Protein AF-A0A8E0RYC7-F1 (afdb_monomer_lite)

Radius of gyration: 22.07 Å; chains: 1; bounding box: 45×70×40 Å

Structure (mmCIF, N/CA/C/O backbone):
data_AF-A0A8E0RYC7-F1
#
_entry.id   AF-A0A8E0RYC7-F1
#
loop_
_atom_site.group_PDB
_atom_site.id
_atom_site.type_symbol
_atom_site.label_atom_id
_atom_site.label_alt_id
_atom_site.label_comp_id
_atom_site.label_asym_id
_atom_site.label_entity_id
_atom_site.label_seq_id
_atom_site.pdbx_PDB_ins_code
_atom_site.Cartn_x
_atom_site.Cartn_y
_atom_site.Cartn_z
_atom_site.occupancy
_atom_site.B_iso_or_equiv
_atom_site.auth_seq_id
_atom_site.auth_comp_id
_atom_site.auth_asym_id
_atom_site.auth_atom_id
_atom_site.pdbx_PDB_model_num
ATOM 1 N N . MET A 1 1 ? 20.438 53.132 -15.151 1.00 51.62 1 MET A N 1
ATOM 2 C CA . MET A 1 1 ? 19.452 52.572 -14.199 1.00 51.62 1 MET A CA 1
ATOM 3 C C . MET A 1 1 ? 18.553 51.609 -14.964 1.00 51.62 1 MET A C 1
ATOM 5 O O . MET A 1 1 ? 17.487 52.001 -15.416 1.00 51.62 1 MET A O 1
ATOM 9 N N . ASP A 1 2 ? 18.977 50.355 -15.123 1.00 56.38 2 ASP A N 1
ATOM 10 C CA . ASP A 1 2 ? 18.205 49.334 -15.852 1.00 56.38 2 ASP A CA 1
ATOM 11 C C . ASP A 1 2 ? 17.264 48.595 -14.888 1.00 56.38 2 ASP A C 1
ATOM 13 O O . ASP A 1 2 ? 17.438 47.413 -14.592 1.00 56.38 2 ASP A O 1
ATOM 17 N N . ARG A 1 3 ? 16.261 49.308 -14.357 1.00 60.62 3 ARG A N 1
ATOM 18 C CA . ARG A 1 3 ? 15.291 48.763 -13.380 1.00 60.62 3 ARG A CA 1
ATOM 19 C C . ARG A 1 3 ? 14.416 47.627 -13.934 1.00 60.62 3 ARG A C 1
ATOM 21 O O . ARG A 1 3 ? 13.801 46.906 -13.160 1.00 60.62 3 ARG A O 1
ATOM 28 N N . TRP A 1 4 ? 14.379 47.438 -15.250 1.00 55.50 4 TRP A N 1
ATOM 29 C CA . TRP A 1 4 ? 13.553 46.429 -15.922 1.00 55.50 4 TRP A CA 1
ATOM 30 C C . TRP A 1 4 ? 14.128 45.000 -15.847 1.00 55.50 4 TRP A C 1
ATOM 32 O O . TRP A 1 4 ? 13.369 44.033 -15.755 1.00 55.50 4 TRP A O 1
ATOM 42 N N . LYS A 1 5 ? 15.462 44.845 -15.792 1.00 52.62 5 LYS A N 1
ATOM 43 C CA . LYS A 1 5 ? 16.124 43.524 -15.704 1.00 52.62 5 LYS A CA 1
ATOM 44 C C . LYS A 1 5 ? 15.768 42.768 -14.411 1.00 52.62 5 LYS A C 1
ATOM 46 O O . LYS A 1 5 ? 15.737 41.542 -14.411 1.00 52.62 5 LYS A O 1
ATOM 51 N N . PHE A 1 6 ? 15.424 43.493 -13.343 1.00 56.38 6 PHE A N 1
ATOM 52 C CA . PHE A 1 6 ? 15.007 42.928 -12.054 1.00 56.38 6 PHE A CA 1
ATOM 53 C C . PHE A 1 6 ? 13.552 42.434 -12.022 1.00 56.38 6 PHE A C 1
ATOM 55 O O . PHE A 1 6 ? 13.202 41.679 -11.122 1.00 56.38 6 PHE A O 1
ATOM 62 N N . VAL A 1 7 ? 12.710 42.825 -12.986 1.00 60.31 7 VAL A N 1
ATOM 63 C CA . VAL A 1 7 ? 11.278 42.464 -13.013 1.00 60.31 7 VAL A CA 1
ATOM 64 C C . VAL A 1 7 ? 10.998 41.338 -14.016 1.00 60.31 7 VAL A C 1
ATOM 66 O O . VAL A 1 7 ? 10.179 40.465 -13.741 1.00 60.31 7 VAL A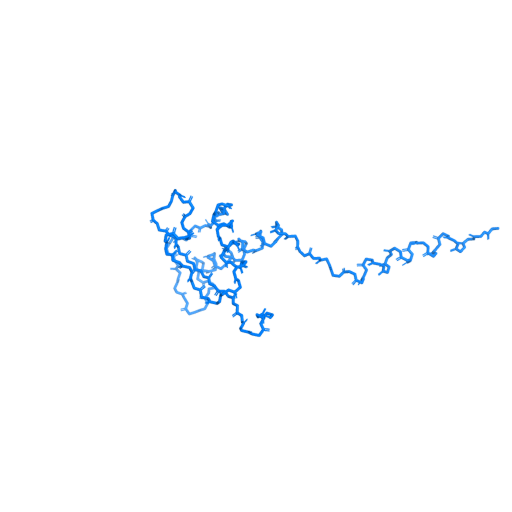 O 1
ATOM 69 N N . LEU A 1 8 ? 11.736 41.282 -15.132 1.00 61.19 8 LEU A N 1
ATOM 70 C CA . LEU A 1 8 ? 11.612 40.206 -16.127 1.00 61.19 8 LEU A CA 1
ATOM 71 C C . LEU A 1 8 ? 11.964 38.816 -15.577 1.00 61.19 8 LEU A C 1
ATOM 73 O O . LEU A 1 8 ? 11.271 37.850 -15.874 1.00 61.19 8 LEU A O 1
ATOM 77 N N . CYS A 1 9 ? 13.032 38.706 -14.784 1.00 61.62 9 CYS A N 1
ATOM 78 C CA . CYS A 1 9 ? 13.531 37.424 -14.277 1.00 61.62 9 CYS A CA 1
ATOM 79 C C . CYS A 1 9 ? 12.553 36.715 -13.309 1.00 61.62 9 CYS A C 1
ATOM 81 O O . CYS A 1 9 ? 12.231 35.548 -13.547 1.00 61.62 9 CYS A O 1
ATOM 83 N N . PRO A 1 10 ? 11.998 37.377 -12.268 1.00 60.19 10 PRO A N 1
ATOM 84 C CA . PRO A 1 10 ? 11.011 36.737 -11.399 1.00 60.19 10 PRO A CA 1
ATOM 85 C C . PRO A 1 10 ? 9.685 36.450 -12.118 1.00 60.19 10 PRO A C 1
ATOM 87 O O . PRO A 1 10 ? 9.067 35.430 -11.830 1.00 60.19 10 PRO A O 1
ATOM 90 N N . LEU A 1 11 ? 9.263 37.276 -13.087 1.00 61.38 11 LEU A N 1
ATOM 91 C CA . LEU A 1 11 ? 8.066 36.997 -13.897 1.00 61.38 11 LEU A CA 1
ATOM 92 C C . LEU A 1 11 ? 8.244 35.757 -14.786 1.00 61.38 11 LEU A C 1
ATOM 94 O O . LEU A 1 11 ? 7.338 34.928 -14.853 1.00 61.38 11 LEU A O 1
ATOM 98 N N . LEU A 1 12 ? 9.416 35.580 -15.405 1.00 60.41 12 LEU A N 1
ATOM 99 C CA . LEU A 1 12 ? 9.730 34.385 -16.198 1.00 60.41 12 LEU A CA 1
ATOM 100 C C . LEU A 1 12 ? 9.770 33.112 -15.327 1.00 60.41 12 LEU A C 1
ATOM 102 O O . LEU A 1 12 ? 9.270 32.066 -15.738 1.00 60.41 12 LEU A O 1
ATOM 106 N N . LEU A 1 13 ? 10.312 33.210 -14.105 1.00 58.97 13 LEU A N 1
ATOM 107 C CA . LEU A 1 13 ? 10.353 32.114 -13.124 1.00 58.97 13 LEU A CA 1
ATOM 108 C C . LEU A 1 13 ? 8.974 31.772 -12.530 1.00 58.97 13 LEU A C 1
ATOM 110 O O . LEU A 1 13 ? 8.737 30.629 -12.144 1.00 58.97 13 LEU A O 1
ATOM 114 N N . MET A 1 14 ? 8.061 32.739 -12.433 1.00 59.56 14 MET A N 1
ATOM 115 C CA . MET A 1 14 ? 6.680 32.513 -11.976 1.00 59.56 14 MET A CA 1
ATOM 116 C C . MET A 1 14 ? 5.814 31.891 -13.087 1.00 59.56 14 MET A C 1
ATOM 118 O O . MET A 1 14 ? 4.972 31.032 -12.814 1.00 59.56 14 MET A O 1
ATOM 122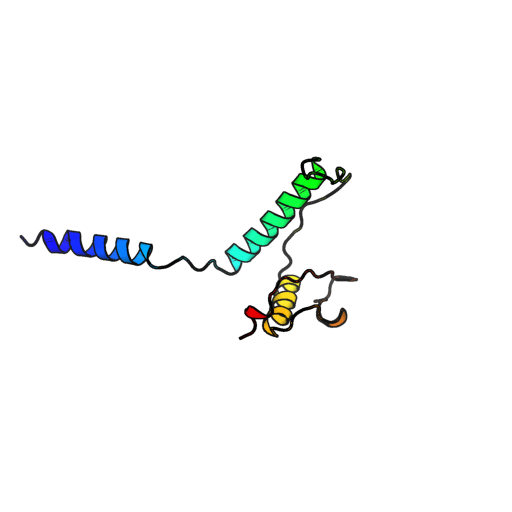 N N . LEU A 1 15 ? 6.061 32.265 -14.348 1.00 58.38 15 LEU A N 1
ATOM 123 C CA . LEU A 1 15 ? 5.401 31.682 -15.520 1.00 58.38 15 LEU A CA 1
ATOM 124 C C . LEU A 1 15 ? 5.827 30.228 -15.767 1.00 58.38 15 LEU A C 1
ATOM 126 O O . LEU A 1 15 ? 4.970 29.398 -16.060 1.00 58.38 15 LEU A O 1
ATOM 130 N N . SER A 1 16 ? 7.107 29.880 -15.583 1.00 57.03 16 SER A N 1
ATOM 131 C CA . SER A 1 16 ? 7.572 28.493 -15.760 1.00 57.03 16 SER A CA 1
ATOM 132 C C . SER A 1 16 ? 6.951 27.522 -14.749 1.00 57.03 16 SER A C 1
ATOM 134 O O . SER A 1 16 ? 6.577 26.408 -15.116 1.00 57.03 16 SER A O 1
ATOM 136 N N . LYS A 1 17 ? 6.751 27.962 -13.499 1.00 55.16 17 LYS A N 1
ATOM 137 C CA . LYS A 1 17 ? 6.064 27.179 -12.456 1.00 55.16 17 LYS A CA 1
ATOM 138 C C . LYS A 1 17 ? 4.571 26.974 -12.727 1.00 55.16 17 LYS A C 1
ATOM 140 O O . LYS A 1 17 ? 4.002 26.016 -12.226 1.00 55.16 17 LYS A O 1
ATOM 145 N N . SER A 1 18 ? 3.945 27.852 -13.512 1.00 54.41 18 SER A N 1
ATOM 146 C CA . SER A 1 18 ? 2.512 27.769 -13.833 1.00 54.41 18 SER A CA 1
ATOM 147 C C . SER A 1 18 ? 2.205 26.830 -15.011 1.00 54.41 18 SER A C 1
ATOM 149 O O . SER A 1 18 ? 1.050 26.463 -15.204 1.00 54.41 18 SER A O 1
ATOM 151 N N . ILE A 1 19 ? 3.215 26.444 -15.805 1.00 57.44 19 ILE A N 1
ATOM 152 C CA . ILE A 1 19 ? 3.042 25.626 -17.022 1.00 57.44 19 ILE A CA 1
ATOM 153 C C . ILE A 1 19 ? 3.363 24.141 -16.771 1.00 57.44 19 ILE A C 1
ATOM 155 O O . ILE A 1 19 ? 2.796 23.270 -17.430 1.00 57.44 19 ILE A O 1
ATOM 159 N N . ALA A 1 20 ? 4.214 23.815 -15.796 1.00 60.22 20 ALA A N 1
ATOM 160 C CA . ALA A 1 20 ? 4.461 22.429 -15.413 1.00 60.22 20 ALA A CA 1
ATOM 161 C C . ALA A 1 20 ? 3.391 21.965 -14.412 1.00 60.22 20 ALA A C 1
ATOM 163 O O . ALA A 1 20 ? 3.408 22.366 -13.251 1.00 60.22 20 ALA A O 1
ATOM 164 N N . ARG A 1 21 ? 2.466 21.091 -14.837 1.00 60.03 21 ARG A N 1
ATOM 165 C CA . ARG A 1 21 ? 1.771 20.221 -13.875 1.00 60.03 21 ARG A CA 1
ATOM 166 C C . ARG A 1 21 ? 2.855 19.467 -13.106 1.00 60.03 21 ARG A C 1
ATOM 168 O O . ARG A 1 21 ? 3.663 18.783 -13.728 1.00 60.03 21 ARG A O 1
ATOM 175 N N . GLU A 1 22 ? 2.894 19.621 -11.788 1.00 66.88 22 GLU A N 1
ATOM 176 C CA . GLU A 1 22 ? 3.768 18.821 -10.936 1.00 66.88 22 GLU A CA 1
ATOM 177 C C . GLU A 1 22 ? 3.388 17.349 -11.143 1.00 66.88 22 GLU A C 1
ATOM 179 O O . GLU A 1 22 ? 2.241 16.956 -10.923 1.00 66.88 22 GLU A O 1
ATOM 184 N N . VAL A 1 23 ? 4.315 16.557 -11.682 1.00 71.62 23 VAL A N 1
ATOM 185 C CA . VAL A 1 23 ? 4.135 15.108 -11.772 1.00 71.62 23 VAL A CA 1
ATOM 186 C C . VAL A 1 23 ? 4.211 14.595 -10.341 1.00 71.62 23 VAL A C 1
ATOM 188 O O . VAL A 1 23 ? 5.254 14.745 -9.707 1.00 71.62 23 VAL A O 1
ATOM 191 N N . GLU A 1 24 ? 3.110 14.038 -9.827 1.00 83.31 24 GLU A N 1
ATOM 192 C CA . GLU A 1 24 ? 3.110 13.415 -8.500 1.00 83.31 24 GLU A CA 1
ATOM 193 C C . GLU A 1 24 ? 4.225 12.357 -8.448 1.00 83.31 24 GLU A C 1
ATOM 195 O O . GLU A 1 24 ? 4.354 11.518 -9.346 1.00 83.31 24 GLU A O 1
ATOM 200 N N . THR A 1 25 ? 5.058 12.405 -7.410 1.00 90.81 25 THR A N 1
ATOM 201 C CA . THR A 1 25 ? 6.113 11.414 -7.202 1.00 90.81 25 THR A CA 1
ATOM 202 C C . THR A 1 25 ? 5.503 10.057 -6.849 1.00 90.81 25 THR A C 1
ATOM 204 O O . THR A 1 25 ? 4.375 9.959 -6.362 1.00 90.81 25 THR A O 1
ATOM 207 N N . LEU A 1 26 ? 6.270 8.979 -7.038 1.00 88.69 26 LEU A N 1
ATOM 208 C CA . LEU A 1 26 ? 5.841 7.638 -6.628 1.00 88.69 26 LEU A CA 1
ATOM 209 C C . LEU A 1 26 ? 5.499 7.578 -5.129 1.00 88.69 26 LEU A C 1
ATOM 211 O O . LEU A 1 26 ? 4.549 6.910 -4.732 1.00 88.69 26 LEU A O 1
ATOM 215 N N . GLU A 1 27 ? 6.254 8.292 -4.295 1.00 91.31 27 GLU A N 1
ATOM 216 C CA . GLU A 1 27 ? 5.995 8.394 -2.858 1.00 91.31 27 GLU A CA 1
ATOM 217 C C . GLU A 1 27 ? 4.652 9.074 -2.577 1.00 91.31 27 GLU A C 1
ATOM 219 O O . GLU A 1 27 ? 3.818 8.500 -1.877 1.00 91.31 27 GLU A O 1
ATOM 224 N N . GLN A 1 28 ? 4.394 10.223 -3.210 1.00 93.38 28 GLN A N 1
ATOM 225 C CA . GLN A 1 28 ? 3.117 10.932 -3.090 1.00 93.38 28 GLN A CA 1
ATOM 226 C C . GLN A 1 28 ? 1.941 10.051 -3.532 1.00 93.38 28 GLN A C 1
ATOM 228 O O . GLN A 1 28 ? 0.902 10.018 -2.866 1.00 93.38 28 GLN A O 1
ATOM 233 N N . LEU A 1 29 ? 2.105 9.287 -4.617 1.00 92.19 29 LEU A N 1
ATOM 234 C CA . LEU A 1 29 ? 1.084 8.349 -5.076 1.00 92.19 29 LEU A CA 1
ATOM 235 C C . LEU A 1 29 ? 0.838 7.228 -4.053 1.00 92.19 29 LEU A C 1
ATOM 237 O O . LEU A 1 29 ? -0.315 6.938 -3.729 1.00 92.19 29 LEU A O 1
ATOM 241 N N . ASN A 1 30 ? 1.894 6.628 -3.500 1.00 93.12 30 ASN A N 1
ATOM 242 C CA . ASN A 1 30 ? 1.780 5.572 -2.490 1.00 93.12 30 ASN A CA 1
ATOM 243 C C . ASN A 1 30 ? 1.062 6.060 -1.222 1.00 93.12 30 ASN A C 1
ATOM 245 O O . ASN A 1 30 ? 0.159 5.382 -0.718 1.00 93.12 30 ASN A O 1
ATOM 249 N N . GLU A 1 31 ? 1.412 7.251 -0.733 1.00 95.56 31 GLU A N 1
ATOM 250 C CA . GLU A 1 31 ? 0.756 7.876 0.419 1.00 95.56 31 GLU A CA 1
ATOM 251 C C . GLU A 1 31 ? -0.729 8.134 0.156 1.00 95.56 31 GLU A C 1
ATOM 253 O O . GLU A 1 31 ? -1.583 7.823 0.993 1.00 95.56 31 GLU A O 1
ATOM 258 N N . LYS A 1 32 ? -1.055 8.657 -1.029 1.00 96.19 32 LYS A N 1
ATOM 259 C CA . LYS A 1 32 ? -2.428 8.945 -1.452 1.00 96.19 32 LYS A CA 1
ATOM 260 C C . LYS A 1 32 ? -3.270 7.675 -1.534 1.00 96.19 32 LYS A C 1
ATOM 262 O O . LYS A 1 32 ? -4.378 7.643 -0.996 1.00 96.19 32 LYS A O 1
ATOM 267 N N . MET A 1 33 ? -2.724 6.607 -2.118 1.00 96.00 33 MET A N 1
ATOM 268 C CA . MET A 1 33 ? -3.398 5.311 -2.199 1.00 96.00 33 MET A CA 1
ATOM 269 C C . MET A 1 33 ? -3.659 4.722 -0.812 1.00 96.00 33 MET A C 1
ATOM 271 O O . MET A 1 33 ? -4.784 4.292 -0.538 1.00 96.00 33 MET A O 1
ATOM 275 N N . LEU A 1 34 ? -2.672 4.741 0.089 1.00 98.00 34 LEU A N 1
ATOM 276 C CA . LEU A 1 34 ? -2.855 4.263 1.463 1.00 98.00 34 LEU A CA 1
ATOM 277 C C . LEU A 1 34 ? -3.906 5.094 2.214 1.00 98.00 34 LEU A C 1
ATOM 279 O O . LEU A 1 34 ? -4.790 4.541 2.879 1.00 98.00 34 LEU A O 1
ATOM 283 N N . LYS A 1 35 ? -3.833 6.423 2.082 1.00 98.25 35 LYS A N 1
ATOM 284 C CA . LYS A 1 35 ? -4.764 7.367 2.704 1.00 98.25 35 LYS A CA 1
ATOM 285 C C . LYS A 1 35 ? -6.201 7.094 2.270 1.00 98.25 35 LYS A C 1
ATOM 287 O O . LYS A 1 35 ? -7.058 6.906 3.131 1.00 98.25 35 LYS A O 1
ATOM 292 N N . TRP A 1 36 ? -6.465 7.005 0.969 1.00 98.31 36 TRP A N 1
ATOM 293 C CA . TRP A 1 36 ? -7.816 6.768 0.453 1.00 98.31 36 TRP A CA 1
ATOM 294 C C . TRP A 1 36 ? -8.409 5.435 0.911 1.00 98.31 36 TRP A C 1
ATOM 296 O O . TRP A 1 36 ? -9.577 5.388 1.310 1.00 98.31 36 TRP A O 1
ATOM 306 N N . HIS A 1 37 ? -7.611 4.362 0.934 1.00 98.31 37 HIS A N 1
ATOM 307 C CA . HIS A 1 37 ? -8.065 3.078 1.473 1.00 98.31 37 HIS A CA 1
ATOM 308 C C . HIS A 1 37 ? -8.465 3.201 2.947 1.00 98.31 37 HIS A C 1
ATOM 310 O O . HIS A 1 37 ? -9.536 2.736 3.343 1.00 98.31 37 HIS A O 1
ATOM 316 N N . ASN A 1 38 ? -7.640 3.855 3.763 1.00 98.69 38 ASN A N 1
ATOM 317 C CA . ASN A 1 38 ? -7.898 4.004 5.195 1.00 98.69 38 ASN A CA 1
ATOM 318 C C . ASN A 1 38 ? -9.066 4.954 5.501 1.00 98.69 38 ASN A C 1
ATOM 320 O O . ASN A 1 38 ? -9.838 4.704 6.433 1.00 98.69 38 ASN A O 1
ATOM 324 N N . GLU A 1 39 ? -9.267 5.991 4.689 1.00 98.50 39 GLU A N 1
ATOM 325 C CA . GLU A 1 39 ? -10.444 6.860 4.767 1.00 98.50 39 GLU A CA 1
ATOM 326 C C . GLU A 1 39 ? -11.734 6.083 4.481 1.00 98.50 39 GLU A C 1
ATOM 328 O O . GLU A 1 39 ? -12.697 6.189 5.248 1.00 98.50 39 GLU A O 1
ATOM 333 N N . LEU A 1 40 ? -11.758 5.253 3.433 1.00 98.19 40 LEU A N 1
ATOM 334 C CA . LEU A 1 40 ? -12.908 4.398 3.125 1.00 98.19 40 LEU A CA 1
ATOM 335 C C . LEU A 1 40 ? -13.159 3.355 4.219 1.00 98.19 40 LEU A C 1
ATOM 337 O O . LEU A 1 40 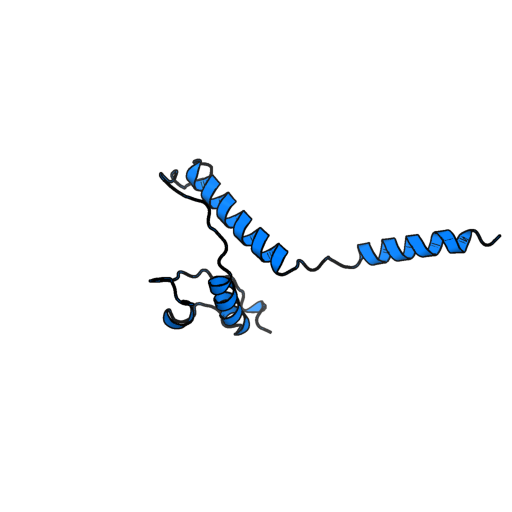? -14.294 3.222 4.680 1.00 98.19 40 LEU A O 1
ATOM 341 N N . ARG A 1 41 ? -12.115 2.676 4.711 1.00 98.50 41 ARG A N 1
ATOM 342 C CA . ARG A 1 41 ? -12.220 1.732 5.842 1.00 98.50 41 ARG A CA 1
ATOM 343 C C . ARG A 1 41 ? -12.794 2.399 7.090 1.00 98.50 41 ARG A C 1
ATOM 345 O O . ARG A 1 41 ? -13.670 1.837 7.746 1.00 98.50 41 ARG A O 1
ATOM 352 N N . THR A 1 42 ? -12.369 3.630 7.373 1.00 98.44 42 THR A N 1
ATOM 353 C CA . THR A 1 42 ? -12.903 4.439 8.477 1.00 98.44 42 THR A CA 1
ATOM 354 C C . THR A 1 42 ? -14.367 4.817 8.252 1.00 98.44 42 THR A C 1
ATOM 356 O O . THR A 1 42 ? -15.148 4.815 9.206 1.00 98.44 42 THR A O 1
ATOM 359 N N . LYS A 1 43 ? -14.771 5.135 7.013 1.00 98.38 43 LYS A N 1
ATOM 360 C CA . LYS A 1 43 ? -16.182 5.403 6.690 1.00 98.38 43 LYS A CA 1
ATOM 361 C C . LYS A 1 43 ? -17.046 4.170 6.939 1.00 98.38 43 LYS A C 1
ATOM 363 O O . LYS A 1 43 ? -18.071 4.307 7.600 1.00 98.38 43 LYS A O 1
ATOM 368 N N . VAL A 1 44 ? -16.608 2.991 6.496 1.00 98.25 44 VAL A N 1
ATOM 369 C CA . VAL A 1 44 ? -17.298 1.718 6.769 1.00 98.25 44 VAL A CA 1
ATOM 370 C C . VAL A 1 44 ? -17.427 1.494 8.275 1.00 98.25 44 VAL A C 1
ATOM 372 O O . VAL A 1 44 ? -18.531 1.318 8.773 1.00 98.25 44 VAL A O 1
ATOM 375 N N . LEU A 1 45 ? -16.327 1.588 9.028 1.00 98.38 45 LEU A N 1
ATOM 376 C CA . LEU A 1 45 ? -16.326 1.413 10.487 1.00 98.38 45 LEU A CA 1
ATOM 377 C C . LEU A 1 45 ? -17.317 2.346 11.206 1.00 98.38 45 LEU A C 1
ATOM 379 O O . LEU A 1 45 ? -17.962 1.947 12.168 1.00 98.38 45 LEU A O 1
ATOM 383 N N . LYS A 1 46 ? -17.447 3.593 10.738 1.00 98.00 46 LYS A N 1
ATOM 384 C CA . LYS A 1 46 ? -18.282 4.633 11.362 1.00 98.00 46 LYS A CA 1
ATOM 385 C C . LYS A 1 46 ? -19.715 4.697 10.819 1.00 98.00 46 LYS A C 1
ATOM 387 O O . LYS A 1 46 ? -20.394 5.682 11.098 1.00 98.00 46 LYS A O 1
ATOM 392 N N . CYS A 1 47 ? -20.163 3.711 10.037 1.00 97.62 47 CYS A N 1
ATOM 393 C CA . CYS A 1 47 ? -21.475 3.735 9.372 1.00 97.62 47 CYS A CA 1
ATOM 394 C C . CYS A 1 47 ? -21.682 4.978 8.474 1.00 97.62 47 CYS A C 1
ATOM 396 O O . CYS A 1 47 ? -22.777 5.525 8.382 1.00 97.62 47 CYS A O 1
ATOM 398 N N . LYS A 1 48 ? -20.611 5.470 7.839 1.00 98.00 48 LYS A N 1
ATOM 399 C CA . LYS A 1 48 ? -20.623 6.652 6.953 1.00 98.00 48 LYS A CA 1
ATOM 400 C C . LYS A 1 48 ? -20.522 6.296 5.469 1.00 98.00 48 LYS A C 1
ATOM 402 O O . LYS A 1 48 ? -20.281 7.182 4.651 1.00 98.00 48 LYS A O 1
ATOM 407 N N . LEU A 1 49 ? -20.628 5.014 5.130 1.00 96.75 49 LEU A N 1
ATOM 408 C CA . LEU A 1 49 ? -20.723 4.550 3.753 1.00 96.75 49 LEU A CA 1
ATOM 409 C C . LEU A 1 49 ? -22.158 4.085 3.505 1.00 96.75 49 LEU A C 1
ATOM 411 O O . LEU A 1 49 ? -22.620 3.140 4.137 1.00 96.75 49 LEU A O 1
ATOM 415 N N . GLU A 1 50 ? -22.863 4.787 2.623 1.00 96.56 50 GLU A N 1
ATOM 416 C CA . GLU A 1 50 ? -24.259 4.501 2.300 1.00 96.56 50 GLU A CA 1
ATOM 417 C C . GLU A 1 50 ? -24.422 3.073 1.753 1.00 96.56 50 GLU A C 1
ATOM 419 O O . GLU A 1 50 ? -23.586 2.586 0.992 1.00 96.56 50 GLU A O 1
ATOM 424 N N . GLY A 1 51 ? -25.476 2.377 2.188 1.00 96.06 51 GLY A N 1
ATOM 425 C CA . GLY A 1 51 ? -25.757 0.997 1.780 1.00 96.06 51 GLY A CA 1
ATOM 426 C C . GLY A 1 51 ? -24.847 -0.075 2.393 1.00 96.06 51 GLY A C 1
ATOM 427 O O . GLY A 1 51 ? -24.998 -1.246 2.054 1.00 96.06 51 GLY A O 1
ATOM 428 N N . GLN A 1 52 ? -23.923 0.281 3.293 1.00 96.50 52 GLN A N 1
ATOM 429 C CA . GLN A 1 52 ? -23.015 -0.668 3.945 1.00 96.50 52 GLN A CA 1
ATOM 430 C C . GLN A 1 52 ? -23.192 -0.646 5.471 1.00 96.50 52 GLN A C 1
ATOM 432 O O . GLN A 1 52 ? -23.186 0.432 6.072 1.00 96.50 52 GLN A O 1
ATOM 437 N N . PRO A 1 53 ? -23.332 -1.811 6.131 1.00 96.88 53 PRO A N 1
ATOM 438 C CA . PRO A 1 53 ? -23.410 -1.865 7.584 1.00 96.88 53 PRO A CA 1
ATOM 439 C C . PRO A 1 53 ? -22.065 -1.472 8.218 1.00 96.88 53 PRO A C 1
ATOM 441 O O . PRO A 1 53 ? -21.008 -1.659 7.605 1.00 96.88 53 PRO A O 1
ATOM 444 N N . PRO A 1 54 ? -22.065 -0.972 9.467 1.00 97.69 54 PRO A N 1
ATOM 445 C CA . PRO A 1 54 ? -20.824 -0.692 10.163 1.00 97.69 54 PRO A CA 1
ATOM 44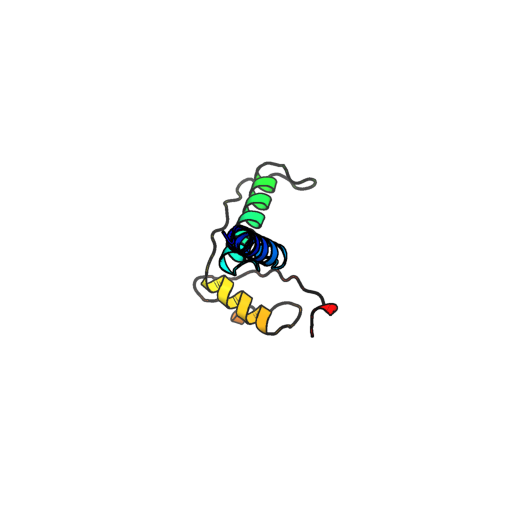6 C C . PRO A 1 54 ? -20.037 -1.974 10.421 1.00 97.69 54 PRO A C 1
ATOM 448 O O . PRO A 1 54 ? -20.564 -2.959 10.941 1.00 97.69 54 PRO A O 1
ATOM 451 N N . ALA A 1 55 ? -18.745 -1.949 10.108 1.00 97.81 55 ALA A N 1
ATOM 452 C CA . ALA A 1 55 ? -17.852 -3.026 10.509 1.00 97.81 55 ALA A CA 1
ATOM 453 C C . ALA A 1 55 ? -17.674 -3.028 12.035 1.00 97.81 55 ALA A C 1
ATOM 455 O O . ALA A 1 55 ? -17.531 -1.976 12.649 1.00 97.81 55 ALA A O 1
ATOM 456 N N . LYS A 1 56 ? -17.604 -4.213 12.652 1.00 97.75 56 LYS A N 1
ATOM 457 C CA . LYS A 1 56 ? -17.277 -4.332 14.084 1.00 97.75 56 LYS A CA 1
ATOM 458 C C . LYS A 1 56 ? -15.816 -3.965 14.366 1.00 97.75 56 LYS A C 1
ATOM 460 O O . LYS A 1 56 ? -15.515 -3.339 15.375 1.00 97.75 56 LYS A O 1
ATOM 465 N N . VAL A 1 57 ? -14.912 -4.384 13.480 1.00 98.06 57 VAL A N 1
ATOM 466 C CA . VAL A 1 57 ? -13.466 -4.147 13.562 1.00 98.06 57 VAL A CA 1
ATOM 467 C C . VAL A 1 57 ? -12.940 -3.919 12.149 1.00 98.06 57 VAL A C 1
ATOM 469 O O . VAL A 1 57 ? -13.178 -4.737 11.264 1.00 98.06 57 VAL A O 1
ATOM 472 N N . MET A 1 58 ? -12.240 -2.805 11.930 1.00 98.00 58 MET A N 1
ATOM 473 C CA . MET A 1 58 ? -11.662 -2.459 10.628 1.00 98.00 58 MET A CA 1
ATOM 474 C C . MET A 1 58 ? -10.413 -1.580 10.820 1.00 98.00 58 MET A C 1
ATOM 476 O O . MET A 1 58 ? -10.503 -0.358 10.711 1.00 98.00 58 MET A O 1
ATOM 480 N N . PRO A 1 59 ? -9.248 -2.165 11.161 1.00 98.06 59 PRO A N 1
ATOM 481 C CA . PRO A 1 59 ? -8.028 -1.397 11.408 1.00 98.06 59 PRO A CA 1
ATOM 482 C C . PRO A 1 59 ? -7.515 -0.738 10.126 1.00 98.06 59 PRO A C 1
ATOM 484 O O . PRO A 1 59 ? -7.804 -1.208 9.025 1.00 98.06 59 PRO A O 1
ATOM 487 N N . ASN A 1 60 ? -6.722 0.322 10.254 1.00 98.44 60 ASN A N 1
ATOM 488 C CA . ASN A 1 60 ? -6.036 0.907 9.105 1.00 98.44 60 ASN A CA 1
ATOM 489 C C . ASN A 1 60 ? -5.026 -0.084 8.513 1.00 98.44 60 ASN A C 1
ATOM 491 O O . ASN A 1 60 ? -4.390 -0.851 9.233 1.00 98.44 60 ASN A O 1
ATOM 495 N N . LEU A 1 61 ? -4.890 -0.047 7.194 1.00 98.25 61 LEU A N 1
ATOM 496 C CA . LEU A 1 61 ? -3.822 -0.706 6.464 1.00 98.25 61 LEU A CA 1
ATOM 497 C C . LEU A 1 61 ? -2.503 0.031 6.693 1.00 98.25 61 LEU A C 1
ATOM 499 O O . LEU A 1 61 ? -2.477 1.250 6.892 1.00 98.25 61 LEU A O 1
ATOM 503 N N . THR A 1 62 ? -1.419 -0.723 6.579 1.00 97.44 62 THR A N 1
ATOM 504 C CA . THR A 1 62 ? -0.045 -0.234 6.495 1.00 97.44 62 THR A CA 1
ATOM 505 C C . THR A 1 62 ? 0.498 -0.518 5.102 1.00 97.44 62 THR A C 1
ATOM 507 O O . THR A 1 62 ? 0.140 -1.520 4.485 1.00 97.44 62 THR A O 1
ATOM 510 N N . TYR A 1 63 ? 1.362 0.359 4.603 1.00 97.19 63 TYR A N 1
ATOM 511 C CA . TYR A 1 63 ? 2.037 0.138 3.329 1.00 97.19 63 TYR A CA 1
ATOM 512 C C . TYR A 1 63 ? 3.099 -0.962 3.458 1.00 97.19 63 TYR A C 1
ATOM 514 O O . TYR A 1 63 ? 3.870 -0.962 4.417 1.00 97.19 63 TYR A O 1
ATOM 522 N N . ASP A 1 64 ? 3.159 -1.867 2.479 1.00 97.00 64 ASP A N 1
ATOM 523 C CA . ASP A 1 64 ? 4.217 -2.872 2.351 1.00 97.00 64 ASP A CA 1
ATOM 524 C C . ASP A 1 64 ? 4.991 -2.634 1.037 1.00 97.00 64 ASP A C 1
ATOM 526 O O . ASP A 1 64 ? 4.419 -2.762 -0.054 1.00 97.00 64 ASP A O 1
ATOM 530 N N . PRO A 1 65 ? 6.297 -2.313 1.101 1.00 95.69 65 PRO A N 1
ATOM 531 C CA . PRO A 1 65 ? 7.092 -2.024 -0.089 1.00 95.69 65 PRO A CA 1
ATOM 532 C C . PRO A 1 65 ? 7.339 -3.253 -0.978 1.00 95.69 65 PRO A C 1
ATOM 534 O O . PRO A 1 65 ? 7.609 -3.095 -2.168 1.00 95.69 65 PRO A O 1
ATOM 537 N N . ASN A 1 66 ? 7.280 -4.473 -0.445 1.00 96.50 66 ASN A N 1
ATOM 538 C CA . ASN A 1 66 ? 7.432 -5.709 -1.213 1.00 96.50 66 ASN A CA 1
ATOM 539 C C . ASN A 1 66 ? 6.168 -6.012 -2.027 1.00 96.50 66 ASN A C 1
ATOM 541 O O . ASN A 1 66 ? 6.277 -6.384 -3.201 1.00 96.50 66 ASN A O 1
ATOM 545 N N . LEU A 1 67 ? 4.983 -5.798 -1.439 1.00 97.12 67 LEU A N 1
ATOM 546 C CA . LEU A 1 67 ? 3.713 -5.888 -2.170 1.00 97.12 67 LEU A CA 1
ATOM 547 C C . LEU A 1 67 ? 3.663 -4.848 -3.293 1.00 97.12 67 LEU A C 1
ATOM 549 O O . LEU A 1 67 ? 3.363 -5.197 -4.433 1.00 97.12 67 LEU A O 1
ATOM 553 N N . ALA A 1 68 ? 4.053 -3.602 -3.011 1.00 96.00 68 ALA A N 1
ATOM 554 C CA . ALA A 1 68 ? 4.075 -2.540 -4.016 1.00 96.00 68 ALA A CA 1
ATOM 555 C C . ALA A 1 68 ? 5.038 -2.829 -5.177 1.00 96.00 68 ALA A C 1
ATOM 557 O O . ALA A 1 68 ? 4.665 -2.675 -6.338 1.00 96.00 68 ALA A O 1
ATOM 558 N N . ARG A 1 69 ? 6.255 -3.324 -4.897 1.00 95.62 69 ARG A N 1
ATOM 559 C CA . ARG A 1 69 ? 7.192 -3.729 -5.964 1.00 95.62 69 ARG A CA 1
ATOM 560 C C . ARG A 1 69 ? 6.640 -4.862 -6.824 1.00 95.62 69 ARG A C 1
ATOM 562 O O . ARG A 1 69 ? 6.889 -4.884 -8.025 1.00 95.62 69 ARG A O 1
ATOM 569 N N . THR A 1 70 ? 5.919 -5.806 -6.227 1.00 96.44 70 THR A N 1
ATOM 570 C CA . THR A 1 70 ? 5.314 -6.924 -6.965 1.00 96.44 70 THR A CA 1
ATOM 571 C C . THR A 1 70 ? 4.149 -6.444 -7.832 1.00 96.44 70 THR A C 1
ATOM 573 O O . THR A 1 70 ? 4.083 -6.792 -9.007 1.00 96.44 70 THR A O 1
ATOM 576 N N . ALA A 1 71 ? 3.304 -5.557 -7.300 1.00 95.75 71 ALA A N 1
ATOM 577 C CA . ALA A 1 71 ? 2.229 -4.918 -8.055 1.00 95.75 71 ALA A CA 1
ATOM 578 C C . ALA A 1 71 ? 2.758 -4.075 -9.228 1.00 95.75 71 ALA A C 1
ATOM 580 O O . ALA A 1 71 ? 2.220 -4.174 -10.328 1.00 95.75 71 ALA A O 1
ATOM 581 N N . GLN A 1 72 ? 3.840 -3.309 -9.033 1.00 94.94 72 GLN A N 1
ATOM 582 C CA . GLN A 1 72 ? 4.465 -2.537 -10.112 1.00 94.94 72 GLN A CA 1
ATOM 583 C C . GLN A 1 72 ? 4.981 -3.455 -11.226 1.00 94.94 72 GLN A C 1
ATOM 585 O O . GLN A 1 72 ? 4.667 -3.230 -12.387 1.00 94.94 72 GLN A O 1
ATOM 590 N N . LYS A 1 73 ? 5.672 -4.552 -10.879 1.00 95.62 73 LYS A N 1
ATOM 591 C CA . LYS A 1 73 ? 6.126 -5.548 -11.868 1.00 95.62 73 LYS A CA 1
ATOM 592 C C . LYS A 1 73 ? 4.981 -6.146 -12.688 1.00 95.62 73 LYS A C 1
ATOM 594 O O . LYS A 1 73 ? 5.203 -6.529 -13.833 1.00 95.62 73 LYS A O 1
ATOM 599 N N . TRP A 1 74 ? 3.790 -6.290 -12.104 1.00 95.50 74 TRP A N 1
ATOM 600 C CA . TRP A 1 74 ? 2.606 -6.727 -12.843 1.00 95.50 74 TRP A CA 1
ATOM 601 C C . TRP A 1 74 ? 2.076 -5.622 -13.758 1.00 95.50 74 TRP A C 1
ATOM 603 O O . TRP A 1 74 ? 1.867 -5.869 -14.945 1.00 95.50 74 TRP A O 1
ATOM 613 N N . ALA A 1 75 ? 1.928 -4.403 -13.234 1.00 92.88 75 ALA A N 1
ATOM 614 C CA . ALA A 1 75 ? 1.472 -3.247 -14.001 1.00 92.88 75 ALA A CA 1
ATOM 615 C C . ALA A 1 75 ? 2.373 -2.960 -15.218 1.00 92.88 75 ALA A C 1
ATOM 617 O O . ALA A 1 75 ? 1.860 -2.690 -16.302 1.00 92.88 75 ALA A O 1
ATOM 618 N N . ASP A 1 76 ? 3.692 -3.124 -15.073 1.00 93.06 76 ASP A N 1
ATOM 619 C CA . ASP A 1 76 ? 4.688 -2.926 -16.137 1.00 93.06 76 ASP A CA 1
ATOM 620 C C . ASP A 1 76 ? 4.525 -3.894 -17.322 1.00 93.06 76 ASP A C 1
ATOM 622 O O . ASP A 1 76 ? 5.048 -3.639 -18.406 1.00 93.06 76 ASP A O 1
ATOM 626 N N . LYS A 1 77 ? 3.800 -5.011 -17.153 1.00 91.94 77 LYS A N 1
ATOM 627 C CA . LYS A 1 77 ? 3.489 -5.921 -18.269 1.00 91.94 77 LYS A CA 1
ATOM 628 C C . LYS A 1 77 ? 2.414 -5.357 -19.200 1.00 91.94 77 LYS A C 1
ATOM 630 O O . LYS A 1 77 ? 2.224 -5.908 -20.280 1.00 91.94 77 LYS A O 1
ATOM 635 N N . CYS A 1 78 ? 1.692 -4.314 -18.781 1.00 90.31 78 CYS A N 1
ATOM 636 C CA . CYS A 1 78 ? 0.597 -3.691 -19.530 1.00 90.31 78 CYS A CA 1
ATOM 637 C C . CYS A 1 78 ? -0.513 -4.674 -19.950 1.00 90.31 78 CYS A C 1
ATOM 639 O O . CYS A 1 78 ? -1.233 -4.436 -20.918 1.00 90.31 78 CYS A O 1
ATOM 641 N N . VAL A 1 79 ? -0.687 -5.773 -19.211 1.00 88.25 79 VAL A N 1
ATOM 642 C CA . VAL A 1 79 ? -1.744 -6.766 -19.437 1.00 88.25 79 VAL A CA 1
ATOM 643 C C . VAL A 1 79 ? -2.906 -6.487 -18.490 1.00 88.25 79 VAL A C 1
ATOM 645 O O . VAL A 1 79 ? -2.717 -6.337 -17.286 1.00 88.25 79 VAL A O 1
ATOM 648 N N . ILE A 1 80 ? -4.123 -6.436 -19.030 1.00 88.25 80 ILE A N 1
ATOM 649 C CA . ILE A 1 80 ? -5.340 -6.277 -18.230 1.00 88.25 80 ILE A CA 1
ATOM 650 C C . ILE A 1 80 ? -5.660 -7.581 -17.499 1.00 88.25 80 ILE A C 1
ATOM 652 O O . ILE A 1 80 ? -5.707 -8.651 -18.107 1.00 88.25 80 ILE A O 1
ATOM 656 N N . GLY A 1 81 ? -5.936 -7.470 -16.198 1.00 89.31 81 GLY A N 1
ATOM 657 C CA . GLY A 1 81 ? -6.395 -8.574 -15.361 1.00 89.31 81 GLY A CA 1
ATOM 658 C C . GLY A 1 81 ? -5.454 -8.887 -14.202 1.00 89.31 81 GLY A C 1
ATOM 659 O O . GLY A 1 81 ? -4.791 -8.002 -13.659 1.00 89.31 81 GLY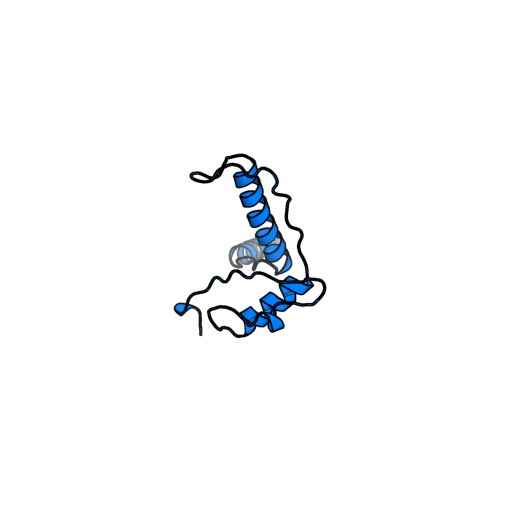 A O 1
ATOM 660 N N . HIS A 1 82 ? -5.440 -10.161 -13.812 1.00 93.12 82 HIS A N 1
ATOM 661 C CA . HIS A 1 82 ? -4.712 -10.660 -12.650 1.00 93.12 82 HIS A CA 1
ATOM 662 C C . HIS A 1 82 ? -3.532 -11.547 -13.042 1.00 93.12 82 HIS A C 1
ATOM 664 O O . HIS A 1 82 ? -3.638 -12.376 -13.948 1.00 93.12 82 HIS A O 1
ATOM 670 N N . ASP A 1 83 ? -2.430 -11.395 -12.311 1.00 93.69 83 ASP A N 1
ATOM 671 C CA . ASP A 1 83 ? -1.325 -12.350 -12.308 1.00 93.69 83 ASP A CA 1
ATOM 672 C C . ASP A 1 83 ? -1.689 -13.648 -11.581 1.00 93.69 83 ASP A C 1
ATOM 674 O O . ASP A 1 83 ? -2.735 -13.765 -10.932 1.00 93.69 83 ASP A O 1
ATOM 678 N N . LYS A 1 84 ? -0.806 -14.646 -11.684 1.00 94.19 84 LYS A N 1
ATOM 679 C CA . LYS A 1 84 ? -0.967 -15.900 -10.943 1.00 94.19 84 LYS A CA 1
ATOM 680 C C . LYS A 1 84 ? -0.694 -15.679 -9.456 1.00 94.19 84 LYS A C 1
ATOM 682 O O . LYS A 1 84 ? 0.191 -14.909 -9.087 1.00 94.19 84 LYS A O 1
ATOM 687 N N . ASP A 1 85 ? -1.346 -16.464 -8.601 1.00 90.81 85 ASP A N 1
ATOM 688 C CA . ASP A 1 85 ? -1.162 -16.390 -7.143 1.00 90.81 85 ASP A CA 1
ATOM 689 C C . ASP A 1 85 ? 0.305 -16.549 -6.705 1.00 90.81 85 ASP A C 1
ATOM 691 O O . ASP A 1 85 ? 0.766 -15.882 -5.779 1.00 90.81 85 ASP A O 1
ATOM 695 N N . SER A 1 86 ? 1.064 -17.397 -7.405 1.00 89.94 86 SER A N 1
ATOM 696 C CA . SER A 1 86 ? 2.494 -17.606 -7.152 1.00 89.94 86 SER A CA 1
ATOM 697 C C . SER A 1 86 ? 3.369 -16.404 -7.515 1.00 89.94 86 SER A C 1
ATOM 699 O O . SER A 1 86 ? 4.483 -16.296 -7.016 1.00 89.94 86 SER A O 1
ATOM 701 N N . GLU A 1 87 ? 2.905 -15.530 -8.409 1.00 92.06 87 GLU A N 1
ATOM 702 C CA . GLU A 1 87 ? 3.656 -14.363 -8.887 1.00 92.06 87 GLU A CA 1
ATOM 703 C C . GLU A 1 87 ? 3.413 -13.124 -8.013 1.00 92.06 87 GLU A C 1
ATOM 705 O O . GLU A 1 87 ? 4.313 -12.295 -7.881 1.00 92.06 87 GLU A O 1
ATOM 710 N N . ARG A 1 88 ? 2.244 -13.024 -7.365 1.00 93.25 88 ARG A N 1
ATOM 711 C CA . ARG A 1 88 ? 1.877 -11.863 -6.533 1.00 93.25 88 ARG A CA 1
ATOM 712 C C . ARG A 1 88 ? 2.382 -11.883 -5.101 1.00 93.25 88 ARG A C 1
ATOM 714 O O . ARG A 1 88 ? 2.308 -10.861 -4.423 1.00 93.25 88 ARG A O 1
ATOM 721 N N . ASN A 1 89 ? 2.817 -13.036 -4.597 1.00 94.75 89 ASN A N 1
ATOM 722 C CA . ASN A 1 89 ? 3.228 -13.176 -3.206 1.00 94.75 89 ASN A CA 1
ATOM 723 C C . ASN A 1 89 ? 4.747 -12.959 -3.070 1.00 94.75 89 ASN A C 1
ATOM 725 O O . ASN A 1 89 ? 5.512 -13.839 -3.463 1.00 94.75 89 ASN A O 1
ATOM 729 N N . PRO A 1 90 ? 5.213 -11.837 -2.482 1.00 93.06 90 PRO A N 1
ATOM 730 C CA . PRO A 1 90 ? 6.641 -11.580 -2.296 1.00 93.06 90 PRO A CA 1
ATOM 731 C C . PRO A 1 90 ? 7.274 -12.379 -1.141 1.00 93.06 90 PRO A C 1
ATOM 733 O O . PRO A 1 90 ? 8.445 -12.168 -0.827 1.00 93.06 90 PRO A O 1
ATOM 736 N N . GLY A 1 91 ? 6.516 -13.268 -0.492 1.00 92.06 91 GLY A N 1
ATOM 737 C CA . GLY A 1 91 ? 6.898 -13.964 0.733 1.00 92.06 91 GLY A CA 1
ATOM 738 C C . GLY A 1 91 ? 6.415 -13.238 1.993 1.00 92.06 91 GLY A C 1
ATOM 739 O O . GLY A 1 91 ? 6.114 -12.048 1.974 1.00 92.06 91 GLY A O 1
ATOM 740 N N . GLY A 1 92 ? 6.308 -13.977 3.101 1.00 91.44 92 GLY A N 1
ATOM 741 C CA . GLY A 1 92 ? 5.809 -13.457 4.385 1.00 91.44 92 GLY A CA 1
ATOM 742 C C . GLY A 1 92 ? 4.282 -13.451 4.533 1.00 91.44 92 GLY A C 1
ATOM 743 O O . GLY A 1 92 ? 3.779 -13.200 5.624 1.00 91.44 92 GLY A O 1
ATOM 744 N N . TYR A 1 93 ? 3.552 -13.799 3.473 1.00 94.00 93 TYR A N 1
ATOM 745 C CA . TYR A 1 93 ? 2.097 -13.932 3.467 1.00 94.00 93 TYR A CA 1
ATOM 746 C C . TYR A 1 93 ? 1.690 -15.347 3.063 1.00 94.00 93 TYR A C 1
ATOM 748 O O . TYR A 1 93 ? 2.340 -15.969 2.223 1.00 94.00 93 TYR A O 1
ATOM 756 N N . THR A 1 94 ? 0.592 -15.857 3.621 1.00 94.44 94 THR A N 1
ATOM 757 C CA . THR A 1 94 ? -0.001 -17.123 3.159 1.00 94.44 94 THR A CA 1
ATOM 758 C C . THR A 1 94 ? -0.692 -16.948 1.809 1.00 94.44 94 THR A C 1
ATOM 760 O O . THR A 1 94 ? -0.583 -17.813 0.947 1.00 94.44 94 THR A O 1
A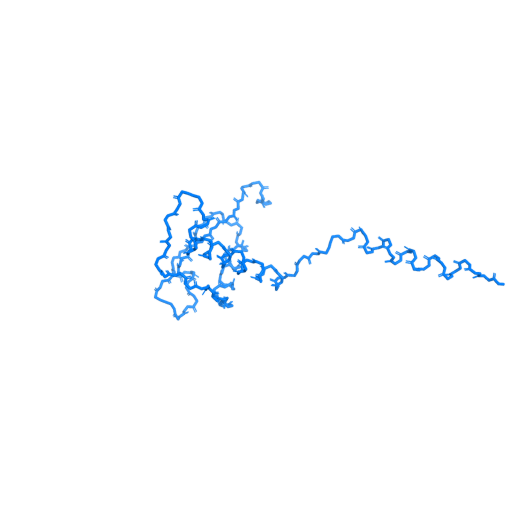TOM 763 N N . GLN A 1 95 ? -1.382 -15.821 1.618 1.00 93.19 95 GLN A N 1
ATOM 764 C CA . GLN A 1 95 ? -2.075 -15.439 0.389 1.00 93.19 95 GLN A CA 1
ATOM 765 C C . GLN A 1 95 ? -2.051 -13.916 0.237 1.00 93.19 95 GLN A C 1
ATOM 767 O O . GLN A 1 95 ? -1.994 -13.188 1.230 1.00 93.19 95 GLN A O 1
ATOM 772 N N . VAL A 1 96 ? -2.123 -13.439 -1.005 1.00 96.88 96 VAL A N 1
ATOM 773 C CA . VAL A 1 96 ? -2.169 -12.012 -1.343 1.00 96.88 96 VAL A CA 1
ATOM 774 C C . VAL A 1 96 ? -3.360 -11.773 -2.273 1.00 96.88 96 VAL A C 1
ATOM 776 O O . VAL A 1 96 ? -3.503 -12.435 -3.299 1.00 96.88 96 VAL A O 1
ATOM 779 N N . GLY A 1 97 ? -4.243 -10.845 -1.902 1.00 96.00 97 GLY A N 1
ATOM 780 C CA . GLY A 1 97 ? -5.321 -10.372 -2.775 1.00 96.00 97 GLY A CA 1
ATOM 781 C C . GLY A 1 97 ? -4.823 -9.315 -3.764 1.00 96.00 97 GLY A C 1
ATOM 782 O O . GLY A 1 97 ? -3.756 -8.737 -3.573 1.00 96.00 97 GLY A O 1
ATOM 783 N N . GLN A 1 98 ? -5.602 -9.025 -4.806 1.00 96.44 98 GLN A N 1
ATOM 784 C CA . GLN A 1 98 ? -5.253 -8.000 -5.791 1.00 96.44 98 GLN A CA 1
ATOM 785 C C . GLN A 1 98 ? -6.506 -7.329 -6.341 1.00 96.44 98 GLN A C 1
ATOM 787 O O . GLN A 1 98 ? -7.448 -8.007 -6.742 1.00 96.44 98 GLN A O 1
ATOM 792 N N . ASN A 1 99 ? -6.463 -6.003 -6.424 1.00 95.31 99 ASN A N 1
ATOM 793 C CA . ASN A 1 99 ? -7.377 -5.215 -7.241 1.00 95.31 99 ASN A CA 1
ATOM 794 C C . ASN A 1 99 ? -6.602 -4.682 -8.451 1.00 95.31 99 ASN A C 1
ATOM 796 O O . ASN A 1 99 ? -5.427 -4.338 -8.325 1.00 95.31 99 ASN A O 1
ATOM 800 N N . PHE A 1 100 ? -7.266 -4.594 -9.599 1.00 92.31 100 PHE A N 1
ATOM 801 C CA . PHE A 1 100 ? -6.729 -4.017 -10.830 1.00 92.31 100 PHE A CA 1
ATOM 802 C C . PHE A 1 100 ? -7.665 -2.909 -11.323 1.00 92.31 100 PHE A C 1
ATOM 804 O O . PHE A 1 100 ? -8.885 -3.035 -11.219 1.00 92.31 100 PHE A O 1
ATOM 811 N N . ALA A 1 101 ? -7.089 -1.844 -11.874 1.00 89.56 101 ALA A N 1
ATOM 812 C CA . ALA A 1 101 ? -7.811 -0.809 -12.599 1.00 89.56 101 ALA A CA 1
ATOM 813 C C . ALA A 1 101 ? -7.012 -0.451 -13.854 1.00 89.56 101 ALA A C 1
ATOM 815 O O . ALA A 1 101 ? -5.830 -0.126 -13.767 1.00 89.56 101 ALA A O 1
ATOM 816 N N . GLY A 1 102 ? -7.662 -0.510 -15.010 1.00 83.94 102 GLY A N 1
ATOM 817 C CA . GLY A 1 102 ? -7.066 -0.177 -16.295 1.00 83.94 102 GLY A CA 1
ATOM 818 C C . GLY A 1 102 ? -8.113 -0.204 -17.400 1.00 83.94 102 GLY A C 1
ATOM 819 O O . GLY A 1 102 ? -9.224 -0.692 -17.198 1.00 83.94 102 GLY A O 1
ATOM 820 N N . ASP A 1 103 ? -7.747 0.345 -18.551 1.00 81.12 103 ASP A N 1
ATOM 821 C CA . ASP A 1 103 ? -8.601 0.489 -19.728 1.00 81.12 103 ASP A CA 1
ATOM 822 C C . ASP A 1 103 ? -7.817 0.018 -20.962 1.00 81.12 103 ASP A C 1
ATOM 824 O O . ASP A 1 103 ? -6.622 0.296 -21.086 1.00 81.12 103 ASP A O 1
ATOM 828 N N . TYR A 1 104 ? -8.486 -0.692 -21.872 1.00 74.25 104 TYR A N 1
ATOM 829 C CA . TYR A 1 104 ? -7.919 -1.130 -23.150 1.00 74.25 104 TYR A CA 1
ATOM 830 C C . TYR A 1 104 ? -7.480 0.051 -24.025 1.00 74.25 104 TYR A C 1
ATOM 832 O O . TYR A 1 104 ? -6.584 -0.104 -24.844 1.00 74.25 104 TYR A O 1
ATOM 840 N N . THR A 1 105 ? -8.064 1.238 -23.838 1.00 74.38 105 THR A N 1
ATOM 841 C CA . THR A 1 105 ? -7.670 2.456 -24.567 1.00 74.38 105 THR A CA 1
ATOM 842 C C . THR A 1 105 ? -6.341 3.055 -24.096 1.00 74.38 105 THR A C 1
ATOM 844 O O . THR A 1 105 ? -5.788 3.919 -24.773 1.00 74.38 105 THR A O 1
ATOM 847 N N . LEU A 1 106 ? -5.820 2.605 -22.948 1.00 62.56 106 LEU A N 1
ATOM 848 C CA . LEU A 1 106 ? -4.537 3.037 -22.385 1.00 62.56 106 LEU A CA 1
ATOM 849 C C . LEU A 1 106 ? -3.392 2.060 -22.695 1.00 62.56 106 LEU A C 1
ATOM 851 O O . LEU A 1 106 ? -2.247 2.330 -22.332 1.00 62.56 106 LEU A O 1
ATOM 855 N N . GLN A 1 107 ? -3.683 0.935 -23.353 1.00 58.34 107 GLN A N 1
ATOM 856 C CA . GLN A 1 107 ? -2.657 0.066 -23.918 1.00 58.34 107 GLN A CA 1
ATOM 857 C C . GLN A 1 107 ? -2.173 0.708 -25.224 1.00 58.34 107 GLN A C 1
ATOM 859 O O . GLN A 1 107 ? -2.945 0.832 -26.172 1.00 58.34 107 GLN A O 1
ATOM 864 N N . GLY A 1 108 ? -0.932 1.203 -25.216 1.00 53.38 108 GLY A N 1
ATOM 865 C CA . GLY A 1 108 ? -0.281 1.794 -26.390 1.00 53.38 108 GLY A CA 1
ATOM 866 C C . GLY A 1 108 ? -0.060 0.805 -27.525 1.00 53.38 108 GLY A C 1
ATOM 867 O O . GLY A 1 108 ? 0.085 -0.405 -27.237 1.00 53.38 108 GLY A O 1
#

InterPro domains:
  IPR014044 CAP domain [PF00188] (37-99)
  IPR035940 CAP superfamily [G3DSA:3.40.33.10] (24-108)
  IPR035940 CAP superfamily [SSF55797] (17-102)

pLDDT: mean 85.73, std 15.8, range [51.62, 98.69]

Organism: NCBI:txid27845

Foldseek 3Di:
DCPVVVVVVVVVVVVVVVPDDPDQDPVNVQVVVQVVVQVVLVCLCVVNDPPHHHDPDRDRDDDDVLLVVLVVVVVVVVDPDDDDQVSRDSDPDPGDDDDDDDDPVPRD

Sequence (108 aa):
MDRWKFVLCPLLLMLSKSIAREVETLEQLNEKMLKWHNELRTKVLKCKLEGQPPAKVMPNLTYDPNLARTAQKWADKCVIGHDKDSERNPGGYTQVGQNFAGDYTLQG

Secondary structure (DSSP, 8-state):
--TTHHHHHHHHHHHHHHHS-----HHHHHHHHHHHHHHHHHHHHTT-STT-PPPS--PPP---HHHHHHHHHHHTTT-SS---HHHH--SS-S---------GGG--